Protein AF-A0A7S1ZER6-F1 (afdb_monomer_lite)

pLDDT: mean 74.87, std 19.24, range [35.16, 97.94]

Sequence (165 aa):
DGDADVVGELLDELSAGIAATSEGAATPAPGAEDSPPSKSDMRLSVLARTYEQVDAVCSLVEDLRRDAGDGEGGDGDEGRIALDEIIVDFLEVEGMKEAVKRVRSSSASASGGLKVSVAAPRVVKPGEAGIWRTLLRLEPDGLLVRGAGLLHRMAKMGGEGAEVD

Radius of gyration: 20.44 Å; chains: 1; bounding box: 41×49×64 Å

Organism: Trieres chinensis (NCBI:txid1514140)

Structure (mmCIF, N/CA/C/O backbone):
data_AF-A0A7S1ZER6-F1
#
_entry.id   AF-A0A7S1ZER6-F1
#
loop_
_atom_site.group_PDB
_atom_site.id
_atom_site.type_symbol
_atom_site.label_atom_id
_atom_site.label_alt_id
_atom_site.label_comp_id
_atom_site.label_asym_id
_atom_site.label_entity_id
_atom_site.label_seq_id
_atom_site.pdbx_PDB_ins_code
_atom_site.Cartn_x
_atom_site.Cartn_y
_atom_site.Cartn_z
_atom_site.occupancy
_atom_site.B_iso_or_equiv
_atom_site.auth_seq_id
_atom_site.auth_comp_id
_atom_site.auth_asym_id
_atom_site.auth_atom_id
_atom_site.pdbx_PDB_model_num
ATOM 1 N N . ASP A 1 1 ? -7.268 -24.160 32.396 1.00 49.38 1 ASP A N 1
ATOM 2 C CA . ASP A 1 1 ? -7.374 -25.194 31.348 1.00 49.38 1 ASP A CA 1
ATOM 3 C C . ASP A 1 1 ? -8.580 -24.993 30.429 1.00 49.38 1 ASP A C 1
ATOM 5 O O . ASP A 1 1 ? -9.408 -25.882 30.339 1.00 49.38 1 ASP A O 1
ATOM 9 N N . GLY A 1 2 ? -8.712 -23.845 29.744 1.00 53.72 2 GLY A N 1
ATOM 10 C CA . GLY A 1 2 ? -9.890 -23.584 28.890 1.00 53.72 2 GLY A CA 1
ATOM 11 C C . GLY A 1 2 ? -9.660 -22.758 27.618 1.00 53.72 2 GLY A C 1
ATOM 12 O O . GLY A 1 2 ? -10.592 -22.605 26.843 1.00 53.72 2 GLY A O 1
ATOM 13 N N . ASP A 1 3 ? -8.448 -22.251 27.368 1.00 53.72 3 ASP A N 1
ATOM 14 C CA . ASP A 1 3 ? -8.178 -21.373 26.212 1.00 53.72 3 ASP A CA 1
ATOM 15 C C . ASP A 1 3 ? -7.647 -22.113 24.969 1.00 53.72 3 ASP A C 1
ATOM 17 O O . ASP A 1 3 ? -7.548 -21.525 23.895 1.00 53.72 3 ASP A O 1
ATOM 21 N N . ALA A 1 4 ? -7.300 -23.400 25.086 1.00 53.12 4 ALA A N 1
ATOM 22 C CA . ALA A 1 4 ? -6.725 -24.170 23.979 1.00 53.12 4 ALA A CA 1
ATOM 23 C C . ALA A 1 4 ? -7.778 -24.716 22.991 1.00 53.12 4 ALA A C 1
ATOM 25 O O . ALA A 1 4 ? -7.455 -24.893 21.820 1.00 53.12 4 ALA A O 1
ATOM 26 N N . ASP A 1 5 ? -9.022 -24.934 23.435 1.00 57.41 5 ASP A N 1
ATOM 27 C CA . ASP A 1 5 ? -10.087 -25.524 22.602 1.00 57.41 5 ASP A CA 1
ATOM 28 C C . ASP A 1 5 ? -10.705 -24.521 21.617 1.00 57.41 5 ASP A C 1
ATOM 30 O O . ASP A 1 5 ? -11.006 -24.867 20.479 1.00 57.41 5 ASP A O 1
ATOM 34 N N . VAL A 1 6 ? -10.811 -23.246 22.004 1.00 58.50 6 VAL A N 1
ATOM 35 C CA . VAL A 1 6 ? -11.480 -22.218 21.184 1.00 58.50 6 VAL A CA 1
ATOM 36 C C . VAL A 1 6 ? -10.707 -21.929 19.895 1.00 58.50 6 VAL A C 1
ATOM 38 O O . VAL A 1 6 ? -11.291 -21.633 18.857 1.00 58.50 6 VAL A O 1
ATOM 41 N N . VAL A 1 7 ? -9.374 -22.016 19.945 1.00 61.66 7 VAL A N 1
ATOM 42 C CA . VAL A 1 7 ? -8.526 -21.817 18.762 1.00 61.66 7 VAL A CA 1
ATOM 43 C C . VAL A 1 7 ? -8.632 -23.011 17.812 1.00 61.66 7 VAL A C 1
ATOM 45 O O . VAL A 1 7 ? -8.614 -22.809 16.602 1.00 61.66 7 VAL A O 1
ATOM 48 N N . GLY A 1 8 ? -8.776 -24.228 18.348 1.00 68.56 8 GLY A N 1
ATOM 49 C CA . GLY A 1 8 ? -8.994 -25.441 17.559 1.00 68.56 8 GLY A CA 1
ATOM 50 C C . GLY A 1 8 ? -10.313 -25.386 16.794 1.00 68.56 8 GLY A C 1
ATOM 51 O O . GLY A 1 8 ? -10.308 -25.500 15.572 1.00 68.56 8 GLY A O 1
ATOM 52 N N . GLU A 1 9 ? -11.413 -25.076 17.486 1.00 68.06 9 GLU A N 1
ATOM 53 C CA . GLU A 1 9 ? -12.735 -24.944 16.857 1.00 68.06 9 GLU A CA 1
ATOM 54 C C . GLU A 1 9 ? -12.760 -23.847 15.781 1.00 68.06 9 GLU A C 1
ATOM 56 O O . GLU A 1 9 ? -13.304 -24.055 14.698 1.00 68.06 9 GLU A O 1
ATOM 61 N N . LEU A 1 10 ? -12.106 -22.702 16.022 1.00 60.84 10 LEU A N 1
ATOM 62 C CA . LEU A 1 10 ? -12.055 -21.608 15.046 1.00 60.84 10 LEU A CA 1
ATOM 63 C C . LEU A 1 10 ? -11.262 -21.986 13.781 1.00 60.84 10 LEU A C 1
ATOM 65 O O . LEU A 1 10 ? -11.599 -21.543 12.680 1.00 60.84 10 LEU A O 1
ATOM 69 N N . LEU A 1 11 ? -10.191 -22.773 13.932 1.00 63.41 11 LEU A N 1
ATOM 70 C CA . LEU A 1 11 ? -9.389 -23.275 12.812 1.00 63.41 11 LEU A CA 1
ATOM 71 C C . LEU A 1 11 ? -10.144 -24.347 12.018 1.00 63.41 11 LEU A C 1
ATOM 73 O O . LEU A 1 11 ? -10.075 -24.344 10.786 1.00 63.41 11 LEU A O 1
ATOM 77 N N . ASP A 1 12 ? -10.902 -25.203 12.699 1.00 71.88 12 ASP A N 1
ATOM 78 C CA . ASP A 1 12 ? -11.734 -26.226 12.068 1.00 71.88 12 ASP A CA 1
ATOM 79 C C . ASP A 1 12 ? -12.906 -25.606 11.290 1.00 71.88 12 ASP A C 1
ATOM 81 O O . ASP A 1 12 ? -13.168 -26.005 10.152 1.00 71.88 12 ASP A O 1
ATOM 85 N N . GLU A 1 13 ? -13.552 -24.562 11.823 1.00 68.81 13 GLU A N 1
ATOM 86 C CA . GLU A 1 13 ? -14.597 -23.808 11.111 1.00 68.81 13 GLU A CA 1
ATOM 87 C C . GLU A 1 13 ? -14.053 -23.084 9.865 1.00 68.81 13 GLU A C 1
ATOM 89 O O . GLU A 1 13 ? -14.693 -23.081 8.809 1.00 68.81 13 GLU A O 1
ATOM 94 N N . LEU A 1 14 ? -12.847 -22.508 9.953 1.00 60.75 14 LEU A N 1
ATOM 95 C CA . LEU A 1 14 ? -12.150 -21.897 8.813 1.00 60.75 14 LEU A CA 1
ATOM 96 C C . LEU A 1 14 ? -11.802 -22.933 7.734 1.00 60.75 14 LEU A C 1
ATOM 98 O O . LEU A 1 14 ? -11.979 -22.665 6.546 1.00 60.75 14 LEU A O 1
ATOM 102 N N . SER A 1 15 ? -11.349 -24.121 8.140 1.00 61.44 15 SER A N 1
ATOM 103 C CA . SER A 1 15 ? -11.031 -25.230 7.234 1.00 61.44 15 SER A CA 1
ATOM 104 C C . SER A 1 15 ? -12.283 -25.753 6.514 1.00 61.44 15 SER A C 1
ATOM 106 O O . SER A 1 15 ? -12.283 -25.930 5.292 1.00 61.44 15 SER A O 1
ATOM 108 N N . ALA A 1 16 ? -13.393 -25.911 7.242 1.00 64.69 16 ALA A N 1
ATOM 109 C CA . ALA A 1 16 ? -14.667 -26.364 6.689 1.00 64.69 16 ALA A CA 1
ATOM 110 C C . ALA A 1 16 ? -15.280 -25.357 5.695 1.00 64.69 16 ALA A C 1
ATOM 112 O O . ALA A 1 16 ? -15.818 -25.759 4.660 1.00 64.69 16 ALA A O 1
ATOM 113 N N . GLY A 1 17 ? -15.152 -24.051 5.962 1.00 47.09 17 GLY A N 1
ATOM 114 C CA . GLY A 1 17 ? -15.618 -22.994 5.057 1.00 47.09 17 GLY A CA 1
ATOM 115 C C . GLY A 1 17 ? -14.863 -22.949 3.723 1.00 47.09 17 GLY A C 1
ATOM 116 O O . GLY A 1 17 ? -15.455 -22.654 2.685 1.00 47.09 17 GLY A O 1
ATOM 117 N N . ILE A 1 18 ? -13.574 -23.303 3.727 1.00 52.44 18 ILE A N 1
ATOM 118 C CA . ILE A 1 18 ? -12.751 -23.387 2.512 1.00 52.44 18 ILE A CA 1
ATOM 119 C C . ILE A 1 18 ? -13.120 -24.636 1.694 1.00 52.44 18 ILE A C 1
ATOM 121 O O . ILE A 1 18 ? -13.218 -24.559 0.470 1.00 52.44 18 ILE A O 1
ATOM 125 N N . ALA A 1 19 ? -13.403 -25.768 2.347 1.00 47.41 19 ALA A N 1
ATOM 126 C CA . ALA A 1 19 ? -13.769 -27.012 1.663 1.00 47.41 19 ALA A CA 1
ATOM 127 C C . ALA A 1 19 ? -15.121 -26.924 0.921 1.00 47.41 19 ALA A C 1
ATOM 129 O O . ALA A 1 19 ? -15.263 -27.474 -0.175 1.00 47.41 19 ALA A O 1
ATOM 130 N N . ALA A 1 20 ? -16.091 -26.189 1.475 1.00 48.12 20 ALA A N 1
ATOM 131 C CA . ALA A 1 20 ? -17.455 -26.096 0.945 1.00 48.12 20 ALA A CA 1
ATOM 132 C C . ALA A 1 20 ? -17.598 -25.270 -0.352 1.00 48.12 20 ALA A C 1
ATOM 134 O O . ALA A 1 20 ? -18.667 -25.270 -0.955 1.00 48.12 20 ALA A O 1
ATOM 135 N N . THR A 1 21 ? -16.542 -24.589 -0.815 1.00 43.56 21 THR A N 1
ATOM 136 C CA . THR A 1 21 ? -16.559 -23.812 -2.073 1.00 43.56 21 THR A CA 1
ATOM 137 C C . THR A 1 21 ? -15.903 -24.535 -3.257 1.00 43.56 21 THR A C 1
ATOM 139 O O . THR A 1 21 ? -15.761 -23.956 -4.330 1.00 43.56 21 THR A O 1
ATOM 142 N N . SER A 1 22 ? -15.528 -25.812 -3.097 1.00 46.50 22 SER A N 1
ATOM 143 C CA . SER A 1 22 ? -14.721 -26.555 -4.080 1.00 46.50 22 SER A CA 1
ATOM 144 C C . SER A 1 22 ? -15.477 -27.571 -4.954 1.00 46.50 22 SER A C 1
ATOM 146 O O . SER A 1 22 ? -14.843 -28.393 -5.620 1.00 46.50 22 SER A O 1
ATOM 148 N N . GLU A 1 23 ? -16.811 -27.515 -5.039 1.00 42.84 23 GLU A N 1
ATOM 149 C CA . GLU A 1 23 ? -17.554 -28.316 -6.028 1.00 42.84 23 GLU A CA 1
ATOM 150 C C . GLU A 1 23 ? -17.407 -27.708 -7.434 1.00 42.84 23 GLU A C 1
ATOM 152 O O . GLU A 1 23 ? -18.254 -26.974 -7.934 1.00 42.84 23 GLU A O 1
ATOM 157 N N . GLY A 1 24 ? -16.266 -28.004 -8.060 1.00 45.75 24 GLY A N 1
ATOM 158 C CA . GLY A 1 24 ? -15.948 -27.613 -9.433 1.00 45.75 24 GLY A CA 1
ATOM 159 C C . GLY A 1 24 ? -14.474 -27.724 -9.835 1.00 45.75 24 GLY A C 1
ATOM 160 O O . GLY A 1 24 ? -14.141 -27.388 -10.969 1.00 45.75 24 GLY A O 1
ATOM 161 N N . ALA A 1 25 ? -13.576 -28.185 -8.957 1.00 39.25 25 ALA A N 1
ATOM 162 C CA . ALA A 1 25 ? -12.167 -28.368 -9.302 1.00 39.25 25 ALA A CA 1
ATOM 163 C C . ALA A 1 25 ? -11.905 -29.806 -9.778 1.00 39.25 25 ALA A C 1
ATOM 165 O O . ALA A 1 25 ? -11.987 -30.764 -9.011 1.00 39.25 25 ALA A O 1
ATOM 166 N N . ALA A 1 26 ? -11.594 -29.949 -11.067 1.00 42.69 26 ALA A N 1
ATOM 167 C CA . ALA A 1 26 ? -11.131 -31.196 -11.659 1.00 42.69 26 ALA A CA 1
ATOM 168 C C . ALA A 1 26 ? -9.954 -31.775 -10.856 1.00 42.69 26 ALA A C 1
ATOM 170 O O . ALA A 1 26 ? -8.984 -31.076 -10.564 1.00 42.69 26 ALA A O 1
ATOM 171 N N . THR A 1 27 ? -10.038 -33.063 -10.520 1.00 35.16 27 THR A N 1
ATOM 172 C CA . THR A 1 27 ? -8.952 -33.830 -9.904 1.00 35.16 27 THR A CA 1
ATOM 173 C C . THR A 1 27 ? -7.688 -33.713 -10.767 1.00 35.16 27 THR A C 1
ATOM 175 O O . THR A 1 27 ? -7.723 -34.153 -11.921 1.00 35.16 27 THR A O 1
ATOM 178 N N . PRO A 1 28 ? -6.569 -33.147 -10.274 1.00 38.78 28 PRO A N 1
ATOM 179 C CA . PRO A 1 28 ? -5.328 -33.179 -11.030 1.00 38.78 28 PRO A CA 1
ATOM 180 C C . PRO A 1 28 ? -4.811 -34.621 -11.061 1.00 38.78 28 PRO A C 1
ATOM 182 O O . PRO A 1 28 ? -4.787 -35.319 -10.045 1.00 38.78 28 PRO A O 1
ATOM 185 N N . ALA A 1 29 ? -4.448 -35.083 -12.255 1.00 36.78 29 ALA A N 1
ATOM 186 C CA . ALA A 1 29 ? -3.906 -36.416 -12.470 1.00 36.78 29 ALA A CA 1
ATOM 187 C C . ALA A 1 29 ? -2.629 -36.637 -11.628 1.00 36.78 29 ALA A C 1
ATOM 189 O O . ALA A 1 29 ? -1.818 -35.716 -11.494 1.00 36.78 29 ALA A O 1
ATOM 190 N N . PRO A 1 30 ? -2.409 -37.848 -11.084 1.00 42.00 30 PRO A N 1
ATOM 191 C CA . PRO A 1 30 ? -1.194 -38.162 -10.345 1.00 42.00 30 PRO A CA 1
ATOM 192 C C . PRO A 1 30 ? -0.028 -38.276 -11.335 1.00 42.00 30 PRO A C 1
ATOM 194 O O . PRO A 1 30 ? 0.101 -39.276 -12.038 1.00 42.00 30 PRO A O 1
ATOM 197 N N . GLY A 1 31 ? 0.787 -37.224 -11.425 1.00 44.03 31 GLY A N 1
ATOM 198 C CA . GLY A 1 31 ? 1.953 -37.194 -12.314 1.00 44.03 31 GLY A CA 1
ATOM 199 C C . GLY A 1 31 ? 2.540 -35.818 -12.643 1.00 44.03 31 GLY A C 1
ATOM 200 O O . GLY A 1 31 ? 3.400 -35.748 -13.512 1.00 44.03 31 GLY A O 1
ATOM 201 N N . ALA A 1 32 ? 2.111 -34.727 -11.998 1.00 44.19 32 ALA A N 1
ATOM 202 C CA . ALA A 1 32 ? 2.786 -33.439 -12.155 1.00 44.19 32 ALA A CA 1
ATOM 203 C C . ALA A 1 32 ? 4.086 -33.453 -11.339 1.00 44.19 32 ALA A C 1
ATOM 205 O O . ALA A 1 32 ? 4.072 -33.301 -10.119 1.00 44.19 32 ALA A O 1
ATOM 206 N N . GLU A 1 33 ? 5.193 -33.731 -12.022 1.00 46.78 33 GLU A N 1
ATOM 207 C CA . GLU A 1 33 ? 6.543 -33.653 -11.478 1.00 46.78 33 GLU A CA 1
ATOM 208 C C . GLU A 1 33 ? 6.793 -32.252 -10.906 1.00 46.78 33 GLU A C 1
ATOM 210 O O . GLU A 1 33 ? 6.668 -31.245 -11.606 1.00 46.78 33 GLU A O 1
ATOM 215 N N . ASP A 1 34 ? 7.138 -32.210 -9.620 1.00 50.62 34 ASP A N 1
ATOM 216 C CA . ASP A 1 34 ? 7.497 -31.015 -8.858 1.00 50.62 34 ASP A CA 1
ATOM 217 C C . ASP A 1 34 ? 8.875 -30.530 -9.342 1.00 50.62 34 ASP A C 1
ATOM 219 O O . ASP A 1 34 ? 9.923 -30.811 -8.757 1.00 50.62 34 ASP A O 1
ATOM 223 N N . SER A 1 35 ? 8.894 -29.907 -10.521 1.00 50.91 35 SER A N 1
ATOM 224 C CA . SER A 1 35 ? 10.104 -29.292 -11.06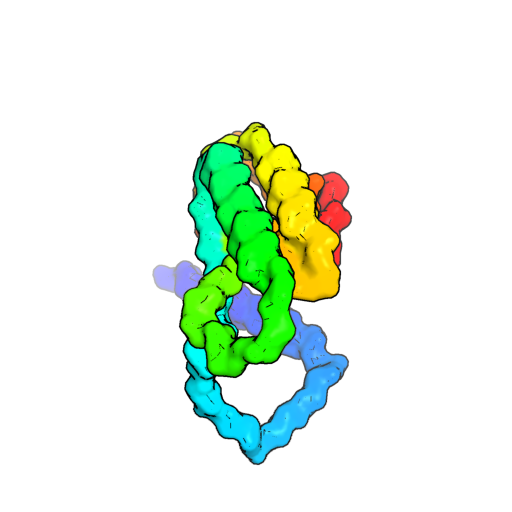1 1.00 50.91 35 SER A CA 1
ATOM 225 C C . SER A 1 35 ? 10.467 -28.090 -10.184 1.00 50.91 35 SER A C 1
ATOM 227 O O . SER A 1 35 ? 9.582 -27.293 -9.864 1.00 50.91 35 SER A O 1
ATOM 229 N N . PRO A 1 36 ? 11.742 -27.919 -9.785 1.00 54.12 36 PRO A N 1
ATOM 230 C CA . PRO A 1 36 ? 12.140 -26.759 -8.998 1.00 54.12 36 PRO A CA 1
ATOM 231 C C . PRO A 1 36 ? 11.818 -25.475 -9.778 1.00 54.12 36 PRO A C 1
ATOM 233 O O . PRO A 1 36 ? 12.012 -25.458 -10.999 1.00 54.12 36 PRO A O 1
ATOM 236 N N . PRO A 1 37 ? 11.349 -24.403 -9.107 1.00 54.62 37 PRO A N 1
ATOM 237 C CA . PRO A 1 37 ? 11.030 -23.150 -9.779 1.00 54.62 37 PRO A CA 1
ATOM 238 C C . PRO A 1 37 ? 12.256 -22.674 -10.557 1.00 54.62 37 PRO A C 1
ATOM 240 O O . PRO A 1 37 ? 13.371 -22.633 -10.021 1.00 54.62 37 PRO A O 1
ATOM 243 N N . SER A 1 38 ? 12.060 -22.355 -11.836 1.00 57.47 38 SER A N 1
ATOM 244 C CA . SER A 1 38 ? 13.139 -21.832 -12.663 1.00 57.47 38 SER A CA 1
ATOM 245 C C . SER A 1 38 ? 13.595 -20.488 -12.085 1.00 57.47 38 SER A C 1
ATOM 247 O O . SER A 1 38 ? 12.822 -19.765 -11.455 1.00 57.47 38 SER A O 1
ATOM 249 N N . LYS A 1 39 ? 14.866 -20.117 -12.269 1.00 53.97 39 LYS A N 1
ATOM 250 C CA . LYS A 1 39 ? 15.416 -18.852 -11.740 1.00 53.97 39 LYS A CA 1
ATOM 251 C C . LYS A 1 39 ? 14.653 -17.612 -12.257 1.00 53.97 39 LYS A C 1
ATOM 253 O O . LYS A 1 39 ? 14.697 -16.568 -11.614 1.00 53.97 39 LYS A O 1
ATOM 258 N N . SER A 1 40 ? 13.941 -17.760 -13.377 1.00 58.91 40 SER A N 1
ATOM 259 C CA . SER A 1 40 ? 13.046 -16.789 -14.018 1.00 58.91 40 SER A CA 1
ATOM 260 C C . SER A 1 40 ? 11.648 -16.664 -13.388 1.00 58.91 40 SER A C 1
ATOM 262 O O . SER A 1 40 ? 10.919 -15.752 -13.758 1.00 58.91 40 SER A O 1
ATOM 264 N N . ASP A 1 41 ? 11.272 -17.505 -12.415 1.00 66.88 41 ASP A N 1
ATOM 265 C CA . ASP A 1 41 ? 9.954 -17.451 -11.746 1.00 66.88 41 ASP A CA 1
ATOM 266 C C . ASP A 1 41 ? 9.950 -16.646 -10.434 1.00 66.88 41 ASP A C 1
ATOM 268 O O . ASP A 1 41 ? 8.922 -16.544 -9.754 1.00 66.88 41 ASP A O 1
ATOM 272 N N . MET A 1 42 ? 11.097 -16.089 -10.027 1.00 76.31 42 MET A N 1
ATOM 273 C CA . MET A 1 42 ? 11.172 -15.296 -8.801 1.00 76.31 42 MET A CA 1
ATOM 274 C C . MET A 1 42 ? 10.412 -13.981 -8.960 1.00 76.31 42 MET A C 1
ATOM 276 O O . MET A 1 42 ? 10.832 -13.099 -9.703 1.00 76.31 42 MET A O 1
ATOM 280 N N . ARG A 1 43 ? 9.327 -13.840 -8.193 1.00 81.69 43 ARG A N 1
ATOM 281 C CA . ARG A 1 43 ? 8.573 -12.591 -8.098 1.00 81.69 43 ARG A CA 1
ATOM 282 C C . ARG A 1 43 ? 9.203 -11.629 -7.105 1.00 81.69 43 ARG A C 1
ATOM 284 O O . ARG A 1 43 ? 9.548 -12.034 -5.991 1.00 81.69 43 ARG A O 1
ATOM 291 N N . LEU A 1 44 ? 9.298 -10.355 -7.474 1.00 88.06 44 LEU A N 1
ATOM 292 C CA . LEU A 1 44 ? 9.817 -9.300 -6.611 1.00 88.06 44 LEU A CA 1
ATOM 293 C C . LEU A 1 44 ? 8.729 -8.285 -6.248 1.00 88.06 44 LEU A C 1
ATOM 295 O O . LEU A 1 44 ? 8.268 -7.512 -7.089 1.00 88.06 44 LEU A O 1
ATOM 299 N N . SER A 1 45 ? 8.412 -8.221 -4.954 1.00 93.25 45 SER A N 1
ATOM 300 C CA . SER A 1 45 ? 7.602 -7.155 -4.355 1.00 93.25 45 SER A CA 1
ATOM 301 C C . SER A 1 45 ? 8.491 -6.189 -3.566 1.00 93.25 45 SER A C 1
ATOM 303 O O . SER A 1 45 ? 9.350 -6.615 -2.790 1.00 93.25 45 SER A O 1
ATOM 305 N N . VAL A 1 46 ? 8.267 -4.882 -3.708 1.00 96.00 46 VAL A N 1
ATOM 306 C CA . VAL A 1 46 ? 9.008 -3.836 -2.981 1.00 96.00 46 VAL A CA 1
ATOM 307 C C . VAL A 1 46 ? 8.088 -3.098 -2.019 1.00 96.00 46 VAL A C 1
ATOM 309 O O . VAL A 1 46 ? 7.014 -2.644 -2.395 1.00 96.00 46 VAL A O 1
ATOM 312 N N . LEU A 1 47 ? 8.526 -2.934 -0.770 1.00 97.25 47 LEU A N 1
ATOM 313 C CA . LEU A 1 47 ? 7.811 -2.152 0.236 1.00 97.25 47 LEU A CA 1
ATOM 314 C C . LEU A 1 47 ? 8.308 -0.702 0.244 1.00 97.25 47 LEU A C 1
ATOM 316 O O . LEU A 1 47 ? 9.496 -0.451 0.449 1.00 97.25 47 LEU A O 1
ATOM 320 N N . ALA A 1 48 ? 7.384 0.245 0.089 1.00 97.88 48 ALA A N 1
ATOM 321 C CA . ALA A 1 48 ? 7.644 1.680 0.116 1.00 97.88 48 ALA A CA 1
ATOM 322 C C . ALA A 1 48 ? 6.897 2.344 1.282 1.00 97.88 48 ALA A C 1
ATOM 324 O O . ALA A 1 48 ? 5.693 2.168 1.450 1.00 97.88 48 ALA A O 1
ATOM 325 N N . ARG A 1 49 ? 7.617 3.125 2.090 1.00 96.94 49 ARG A N 1
ATOM 326 C CA . ARG A 1 49 ? 7.101 3.826 3.280 1.00 96.94 49 ARG A CA 1
ATOM 327 C C . ARG A 1 49 ? 6.891 5.324 3.078 1.00 96.94 49 ARG A C 1
ATOM 329 O O . ARG A 1 49 ? 6.363 5.975 3.976 1.00 96.94 49 ARG A O 1
ATOM 336 N N . THR A 1 50 ? 7.300 5.866 1.932 1.00 97.00 50 THR A N 1
ATOM 337 C CA . THR A 1 50 ? 7.053 7.264 1.551 1.00 97.00 50 THR A CA 1
ATOM 338 C C . THR A 1 50 ? 6.680 7.371 0.075 1.00 97.00 50 THR A C 1
ATOM 340 O O . THR A 1 50 ? 6.937 6.450 -0.708 1.00 97.00 50 THR A O 1
ATOM 343 N N . TYR A 1 51 ? 6.083 8.498 -0.316 1.00 97.38 51 TYR A N 1
ATOM 344 C CA . TYR A 1 51 ? 5.732 8.756 -1.711 1.00 97.38 51 TYR A CA 1
ATOM 345 C C . TYR A 1 51 ? 6.972 8.832 -2.606 1.00 97.38 51 TYR A C 1
ATOM 347 O O . TYR A 1 51 ? 6.974 8.268 -3.693 1.00 97.38 51 TYR A O 1
ATOM 355 N N . GLU A 1 52 ? 8.056 9.442 -2.127 1.00 97.81 52 GLU A N 1
ATOM 356 C CA . GLU A 1 52 ? 9.319 9.549 -2.864 1.00 97.81 52 GLU A CA 1
ATOM 357 C C . GLU A 1 52 ? 9.890 8.166 -3.197 1.00 97.81 52 GLU A C 1
ATOM 359 O O . GLU A 1 52 ? 10.449 7.968 -4.271 1.00 97.81 52 GLU A O 1
ATOM 364 N N . GLN A 1 53 ? 9.715 7.184 -2.306 1.00 97.94 53 GLN A N 1
ATOM 365 C CA . GLN A 1 53 ? 10.114 5.803 -2.578 1.00 97.94 53 GLN A CA 1
ATOM 366 C C . GLN A 1 53 ? 9.243 5.162 -3.662 1.00 97.94 53 GLN A C 1
ATOM 368 O O . GLN A 1 53 ? 9.773 4.480 -4.534 1.00 97.94 53 GLN A O 1
ATOM 373 N N . VAL A 1 54 ? 7.926 5.393 -3.637 1.00 97.88 54 VAL A N 1
ATOM 374 C CA . VAL A 1 54 ? 7.014 4.910 -4.689 1.00 97.88 54 VAL A CA 1
ATOM 375 C C . VAL A 1 54 ? 7.396 5.508 -6.040 1.00 97.88 54 VAL A C 1
ATOM 377 O O . VAL A 1 54 ? 7.535 4.775 -7.016 1.00 97.88 54 VAL A O 1
ATOM 380 N N . ASP A 1 55 ? 7.610 6.821 -6.088 1.00 97.44 55 ASP A N 1
ATOM 381 C CA . ASP A 1 55 ? 7.975 7.541 -7.305 1.00 97.44 55 ASP A CA 1
ATOM 382 C C . ASP A 1 55 ? 9.328 7.085 -7.870 1.00 97.44 55 ASP A C 1
ATOM 384 O O . ASP A 1 55 ? 9.447 6.840 -9.073 1.00 97.44 55 ASP A O 1
ATOM 388 N N . ALA A 1 56 ? 10.324 6.876 -7.004 1.00 97.00 56 ALA A N 1
ATOM 389 C CA . ALA A 1 56 ? 11.632 6.362 -7.400 1.00 97.00 56 ALA A CA 1
ATOM 390 C C . ALA A 1 56 ? 11.548 4.947 -7.993 1.00 97.00 56 ALA A C 1
ATOM 392 O O . ALA A 1 56 ? 12.162 4.678 -9.025 1.00 97.00 56 ALA A O 1
ATOM 393 N N . VAL A 1 57 ? 10.767 4.046 -7.382 1.00 94.88 57 VAL A N 1
ATOM 394 C CA . VAL A 1 57 ? 10.579 2.682 -7.906 1.00 94.88 57 VAL A CA 1
ATOM 395 C C . VAL A 1 57 ? 9.823 2.709 -9.235 1.00 94.88 57 VAL A C 1
ATOM 397 O O . VAL A 1 57 ? 10.210 2.018 -10.173 1.00 94.88 57 VAL A O 1
ATOM 400 N N . CYS A 1 58 ? 8.783 3.533 -9.351 1.00 93.50 58 CYS A N 1
ATOM 401 C CA . CYS A 1 58 ? 8.036 3.695 -10.597 1.00 93.50 58 CYS A CA 1
ATOM 402 C C . CYS A 1 58 ? 8.922 4.220 -11.737 1.00 93.50 58 CYS A C 1
ATOM 404 O O . CYS A 1 58 ? 8.886 3.678 -12.840 1.00 93.50 58 CYS A O 1
ATOM 406 N N . SER A 1 59 ? 9.758 5.223 -11.456 1.00 93.06 59 SER A N 1
ATOM 407 C CA . SER A 1 59 ? 10.710 5.777 -12.426 1.00 93.06 59 SER A CA 1
ATOM 408 C C . SER A 1 59 ? 11.738 4.732 -12.868 1.00 93.06 59 SER A C 1
ATOM 410 O O . SER A 1 59 ? 11.976 4.572 -14.060 1.00 93.06 59 SER A O 1
ATOM 412 N N . LEU A 1 60 ? 12.267 3.938 -11.927 1.00 90.25 60 LEU A N 1
ATOM 413 C CA . LEU A 1 60 ? 13.169 2.827 -12.238 1.00 90.25 60 LEU A CA 1
ATOM 414 C C . LEU A 1 60 ? 12.513 1.798 -13.170 1.00 90.25 60 LEU A C 1
ATOM 416 O O . LEU A 1 60 ? 13.134 1.351 -14.128 1.00 90.25 60 LEU A O 1
ATOM 420 N N . VAL A 1 61 ? 11.261 1.414 -12.909 1.00 87.69 61 VAL A N 1
ATOM 421 C CA . VAL A 1 61 ? 10.520 0.463 -13.758 1.00 87.69 61 VAL A CA 1
ATOM 422 C C . VAL A 1 61 ? 10.298 1.022 -15.160 1.00 87.69 61 VAL A C 1
ATOM 424 O O . VAL A 1 61 ? 10.411 0.289 -16.141 1.00 87.69 61 VAL A O 1
ATOM 427 N N . GLU A 1 62 ? 9.980 2.309 -15.270 1.00 87.19 62 GLU A N 1
ATOM 428 C CA . GLU A 1 62 ? 9.829 2.992 -16.555 1.00 87.19 62 GLU A CA 1
ATOM 429 C C . GLU A 1 62 ? 11.146 3.006 -17.340 1.00 87.19 62 GLU A C 1
ATOM 431 O O . GLU A 1 62 ? 11.133 2.699 -18.531 1.00 87.19 62 GLU A O 1
ATOM 436 N N . ASP A 1 63 ? 12.272 3.283 -16.682 1.00 86.25 63 ASP A N 1
ATOM 437 C CA . ASP A 1 63 ? 13.603 3.262 -17.299 1.00 86.25 63 ASP A CA 1
ATOM 438 C C . ASP A 1 63 ? 13.998 1.850 -17.752 1.00 86.25 63 ASP A C 1
ATOM 440 O O . ASP A 1 63 ? 14.357 1.651 -18.911 1.00 86.25 63 ASP A O 1
ATOM 444 N N . LEU A 1 64 ? 13.810 0.837 -16.897 1.00 80.94 64 LEU A N 1
ATOM 445 C CA . LEU A 1 64 ? 14.071 -0.566 -17.246 1.00 80.94 64 LEU A CA 1
ATOM 446 C C . LEU A 1 64 ? 13.235 -1.041 -18.443 1.00 80.94 64 LEU A C 1
ATOM 448 O O . LEU A 1 64 ? 13.695 -1.860 -19.238 1.00 80.94 64 LEU A O 1
ATOM 452 N N . ARG A 1 65 ? 12.002 -0.537 -18.580 1.00 78.94 65 ARG A N 1
ATOM 453 C CA . ARG A 1 65 ? 11.119 -0.841 -19.715 1.00 78.94 65 ARG A CA 1
ATOM 454 C C . ARG A 1 65 ? 11.518 -0.096 -20.985 1.00 78.94 65 ARG A C 1
ATOM 456 O O . ARG A 1 65 ? 11.376 -0.669 -22.061 1.00 78.94 65 ARG A O 1
ATOM 463 N N . ARG A 1 66 ? 12.021 1.141 -20.880 1.00 79.19 66 ARG A N 1
ATOM 464 C CA . ARG A 1 66 ? 12.591 1.883 -22.020 1.00 79.19 66 ARG A CA 1
ATOM 465 C C . ARG A 1 66 ? 13.805 1.148 -22.582 1.00 79.19 66 ARG A C 1
ATOM 467 O O . ARG A 1 66 ? 13.846 0.903 -23.777 1.00 79.19 66 ARG A O 1
ATOM 474 N N . ASP A 1 67 ? 14.708 0.694 -21.716 1.00 73.25 67 ASP A N 1
ATOM 475 C CA . ASP A 1 67 ? 15.907 -0.061 -22.110 1.00 73.25 67 ASP A CA 1
ATOM 476 C C . ASP A 1 67 ? 15.593 -1.462 -22.674 1.00 73.25 67 ASP A C 1
ATOM 478 O O . ASP A 1 67 ? 16.463 -2.141 -23.229 1.00 73.25 67 ASP A O 1
ATOM 482 N N . ALA A 1 68 ? 14.364 -1.952 -22.495 1.00 70.50 68 ALA A N 1
ATOM 483 C CA . ALA A 1 68 ? 13.913 -3.234 -23.027 1.00 70.50 68 ALA A CA 1
ATOM 484 C C . ALA A 1 68 ? 13.315 -3.143 -24.443 1.00 70.50 68 ALA A C 1
ATOM 486 O O . ALA A 1 68 ? 13.210 -4.174 -25.106 1.00 70.50 68 ALA A O 1
ATOM 487 N N . GLY A 1 69 ? 12.949 -1.952 -24.925 1.00 58.19 69 GLY A N 1
ATOM 488 C CA . GLY A 1 69 ? 12.437 -1.736 -26.279 1.00 58.19 69 GLY A CA 1
ATOM 489 C C . GLY A 1 69 ? 13.525 -1.197 -27.203 1.00 58.19 69 GLY A C 1
ATOM 490 O O . GLY A 1 69 ? 13.919 -0.057 -27.015 1.00 58.19 69 GLY A O 1
ATOM 491 N N . ASP A 1 70 ? 14.007 -2.056 -28.120 1.00 46.94 70 ASP A N 1
ATOM 492 C CA . ASP A 1 70 ? 14.645 -1.785 -29.439 1.00 46.94 70 ASP A CA 1
ATOM 493 C C . ASP A 1 70 ? 15.490 -2.991 -29.940 1.00 46.94 70 ASP A C 1
ATOM 495 O O . ASP A 1 70 ? 15.930 -3.020 -31.088 1.00 46.94 70 ASP A O 1
ATOM 499 N N . GLY A 1 71 ? 15.722 -4.019 -29.112 1.00 47.69 71 GLY A N 1
ATOM 500 C CA . GLY A 1 71 ? 16.531 -5.188 -29.484 1.00 47.69 71 GLY A CA 1
ATOM 501 C C . GLY A 1 71 ? 15.736 -6.326 -30.132 1.00 47.69 71 GLY A C 1
ATOM 502 O O . GLY A 1 71 ? 15.160 -7.152 -29.428 1.00 47.69 71 GLY A O 1
ATOM 503 N N . GLU A 1 72 ? 15.757 -6.423 -31.465 1.00 48.69 72 GLU A N 1
ATOM 504 C CA . GLU A 1 72 ? 15.488 -7.686 -32.166 1.00 48.69 72 GLU A CA 1
ATOM 505 C C . GLU A 1 72 ? 16.504 -8.753 -31.715 1.00 48.69 72 GLU A C 1
ATOM 507 O O . GLU A 1 72 ? 17.708 -8.584 -31.889 1.00 48.69 72 GLU A O 1
ATOM 512 N N . GLY A 1 73 ? 16.014 -9.869 -31.169 1.00 48.88 73 GLY A N 1
ATOM 513 C CA . GLY A 1 73 ? 16.733 -11.146 -31.134 1.00 48.88 73 GLY A CA 1
ATOM 514 C C . GLY A 1 73 ? 18.035 -11.178 -30.327 1.00 48.88 73 GLY A C 1
ATOM 515 O O . GLY A 1 73 ? 19.123 -11.236 -30.894 1.00 48.88 73 GLY A O 1
ATOM 516 N N . GLY A 1 74 ? 17.929 -11.266 -29.003 1.00 44.44 74 GLY A N 1
ATOM 517 C CA . GLY A 1 74 ? 19.039 -11.677 -28.147 1.00 44.44 74 GLY A CA 1
ATOM 518 C C . GLY A 1 74 ? 18.560 -12.695 -27.124 1.00 44.44 74 GLY A C 1
ATOM 519 O O . GLY A 1 74 ? 17.752 -12.361 -26.268 1.00 44.44 74 GLY A O 1
ATOM 520 N N . ASP A 1 75 ? 19.076 -13.918 -27.214 1.00 47.31 75 ASP A N 1
ATOM 521 C CA . ASP A 1 75 ? 18.881 -15.062 -26.305 1.00 47.31 75 ASP A CA 1
ATOM 522 C C . ASP A 1 75 ? 19.544 -14.822 -24.924 1.00 47.31 75 ASP A C 1
ATOM 524 O O . ASP A 1 75 ? 20.283 -15.646 -24.400 1.00 47.31 75 ASP A O 1
ATOM 528 N N . GLY A 1 76 ? 19.374 -13.614 -24.378 1.00 47.56 76 GLY A N 1
ATOM 529 C CA . GLY A 1 76 ? 20.115 -13.072 -23.238 1.00 47.56 76 GLY A CA 1
ATOM 530 C C . GLY A 1 76 ? 19.215 -12.470 -22.161 1.00 47.56 76 GLY A C 1
ATOM 531 O O . GLY A 1 76 ? 19.595 -11.486 -21.533 1.00 47.56 76 GLY A O 1
ATOM 532 N N . ASP A 1 77 ? 18.038 -13.060 -21.940 1.00 51.72 77 ASP A N 1
ATOM 533 C CA . ASP A 1 77 ? 17.086 -12.720 -20.864 1.00 51.72 77 ASP A CA 1
ATOM 534 C C . ASP A 1 77 ? 17.579 -13.151 -19.457 1.00 51.72 77 ASP A C 1
ATOM 536 O O . ASP A 1 77 ? 16.830 -13.229 -18.486 1.00 51.72 77 ASP A O 1
ATOM 540 N N . GLU A 1 78 ? 18.871 -13.450 -19.306 1.00 47.34 78 GLU A N 1
ATOM 541 C CA . GLU A 1 78 ? 19.455 -13.851 -18.030 1.00 47.34 78 GLU A CA 1
ATOM 542 C C . GLU A 1 78 ? 19.767 -12.620 -17.165 1.00 47.34 78 GLU A C 1
ATOM 544 O O . GLU A 1 78 ? 20.854 -12.045 -17.214 1.00 47.34 78 GLU A O 1
ATOM 549 N N . GLY A 1 79 ? 18.813 -12.234 -16.314 1.00 50.84 79 GLY A N 1
ATOM 550 C CA . GLY A 1 79 ? 19.093 -11.400 -15.138 1.00 50.84 79 GLY A CA 1
ATOM 551 C C . GLY A 1 79 ? 18.354 -10.069 -15.042 1.00 50.84 79 GLY A C 1
ATOM 552 O O . GLY A 1 79 ? 18.677 -9.273 -14.156 1.00 50.84 79 GLY A O 1
ATOM 553 N N . ARG A 1 80 ? 17.350 -9.807 -15.887 1.00 59.38 80 ARG A N 1
ATOM 554 C CA . ARG A 1 80 ? 16.447 -8.673 -15.657 1.00 59.38 80 ARG A CA 1
ATOM 555 C C . ARG A 1 80 ? 15.499 -9.007 -14.507 1.00 59.38 80 ARG A C 1
ATOM 557 O O . ARG A 1 80 ? 14.671 -9.903 -14.597 1.00 59.38 80 ARG A O 1
ATOM 564 N N . ILE A 1 81 ? 15.647 -8.282 -13.402 1.00 62.09 81 ILE A N 1
ATOM 565 C CA . ILE A 1 81 ? 14.723 -8.354 -12.272 1.00 62.09 81 ILE A CA 1
ATOM 566 C C . ILE A 1 81 ? 13.375 -7.791 -12.736 1.00 62.09 81 ILE A C 1
ATOM 568 O O . ILE A 1 81 ? 13.256 -6.589 -12.981 1.00 62.09 81 ILE A O 1
ATOM 572 N N . ALA A 1 82 ? 12.364 -8.650 -12.848 1.00 76.00 82 ALA A N 1
ATOM 573 C CA . ALA A 1 82 ? 10.985 -8.224 -13.029 1.00 76.00 82 ALA A CA 1
ATOM 574 C C . ALA A 1 82 ? 10.428 -7.767 -11.673 1.00 76.00 82 ALA A C 1
ATOM 576 O O . ALA A 1 82 ? 10.430 -8.525 -10.707 1.00 76.00 82 ALA A O 1
ATOM 577 N N . LEU A 1 83 ? 9.997 -6.507 -11.584 1.00 87.25 83 LEU A N 1
ATOM 578 C CA . LEU A 1 83 ? 9.267 -6.005 -10.421 1.00 87.25 83 LEU A CA 1
ATOM 579 C C . LEU A 1 83 ? 7.770 -6.266 -10.623 1.00 87.25 83 LEU A C 1
ATOM 581 O O . LEU A 1 83 ? 7.171 -5.714 -11.548 1.00 87.25 83 LEU A O 1
ATOM 585 N N . ASP A 1 84 ? 7.169 -7.055 -9.738 1.00 89.25 84 ASP A N 1
ATOM 586 C CA . ASP A 1 84 ? 5.765 -7.465 -9.838 1.00 89.25 84 ASP A CA 1
ATOM 587 C C . ASP A 1 84 ? 4.818 -6.551 -9.062 1.00 89.25 84 ASP A C 1
ATOM 589 O O . ASP A 1 84 ? 3.675 -6.341 -9.475 1.0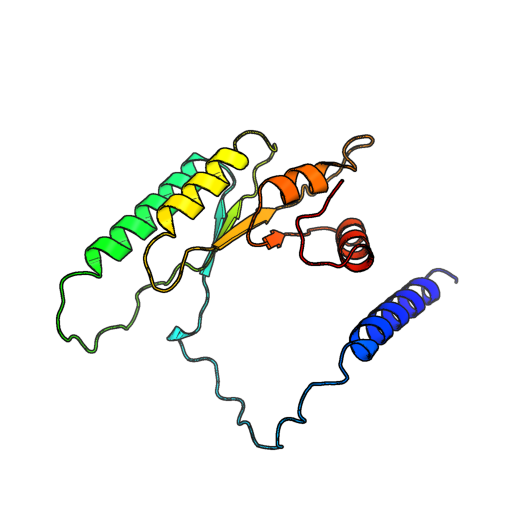0 89.25 84 ASP A O 1
ATOM 593 N N . GLU A 1 85 ? 5.265 -6.021 -7.921 1.00 94.00 85 GLU A N 1
ATOM 594 C CA . GLU A 1 85 ? 4.383 -5.351 -6.965 1.00 94.00 85 GLU A CA 1
ATOM 595 C C . GLU A 1 85 ? 5.096 -4.271 -6.141 1.00 9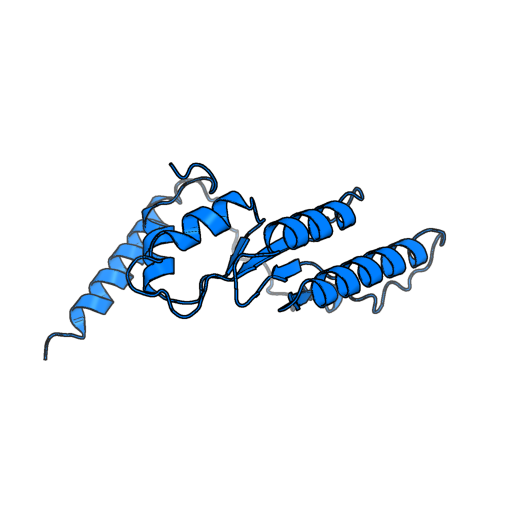4.00 85 GLU A C 1
ATOM 597 O O . GLU A 1 85 ? 6.227 -4.444 -5.683 1.00 94.00 85 GLU A O 1
ATOM 602 N N . ILE A 1 86 ? 4.384 -3.175 -5.873 1.00 97.06 86 ILE A N 1
ATOM 603 C CA . ILE A 1 86 ? 4.731 -2.210 -4.828 1.00 97.06 86 ILE A CA 1
ATOM 604 C C . ILE A 1 86 ? 3.726 -2.327 -3.679 1.00 97.06 86 ILE A C 1
ATOM 606 O O . ILE A 1 86 ? 2.520 -2.183 -3.870 1.00 97.06 86 ILE A O 1
ATOM 610 N N . ILE A 1 87 ? 4.234 -2.529 -2.465 1.00 97.75 87 ILE A N 1
ATOM 611 C CA . ILE A 1 87 ? 3.465 -2.499 -1.220 1.00 97.75 87 ILE A CA 1
ATOM 612 C C . ILE A 1 87 ? 3.635 -1.119 -0.578 1.00 97.75 87 ILE A C 1
ATOM 614 O O . ILE A 1 87 ? 4.713 -0.772 -0.094 1.00 97.75 87 ILE A O 1
ATOM 618 N N . VAL A 1 88 ? 2.561 -0.335 -0.545 1.00 97.81 88 VAL A N 1
ATOM 619 C CA . VAL A 1 88 ? 2.505 0.993 0.076 1.00 97.81 88 VAL A CA 1
ATOM 620 C C . VAL A 1 88 ? 2.239 0.841 1.578 1.00 97.81 88 VAL A C 1
ATOM 622 O O . VAL A 1 88 ? 1.135 0.492 1.991 1.00 97.81 88 VAL A O 1
ATOM 625 N N . ASP A 1 89 ? 3.253 1.102 2.403 1.00 96.06 89 ASP A N 1
ATOM 626 C CA . ASP A 1 89 ? 3.241 0.982 3.872 1.00 96.06 89 ASP A CA 1
ATOM 627 C C . ASP A 1 89 ? 3.564 2.335 4.520 1.00 96.06 89 ASP A C 1
ATOM 629 O O . ASP A 1 89 ? 4.576 2.504 5.207 1.00 96.06 89 ASP A O 1
ATOM 633 N N . PHE A 1 90 ? 2.734 3.340 4.226 1.00 94.12 90 PHE A N 1
ATOM 634 C CA . PHE A 1 90 ? 2.873 4.669 4.823 1.00 94.12 90 PHE A CA 1
ATOM 635 C C . PHE A 1 90 ? 2.371 4.652 6.266 1.00 94.12 90 PHE A C 1
ATOM 637 O O . PHE A 1 90 ? 1.486 3.878 6.629 1.00 94.12 90 PHE A O 1
ATOM 644 N N . LEU A 1 91 ? 2.934 5.537 7.092 1.00 87.94 91 LEU A N 1
ATOM 645 C CA . LEU A 1 91 ? 2.505 5.684 8.483 1.00 87.94 91 LEU A CA 1
ATOM 646 C C . LEU A 1 91 ? 1.064 6.206 8.583 1.00 87.94 91 LEU A C 1
ATOM 648 O O . LEU A 1 91 ? 0.309 5.763 9.443 1.00 87.94 91 LEU A O 1
ATOM 652 N N . GLU A 1 92 ? 0.704 7.120 7.684 1.00 85.56 92 GLU A N 1
ATOM 653 C CA . GLU A 1 92 ? -0.600 7.770 7.608 1.00 85.56 92 GLU A CA 1
ATOM 654 C C . GLU A 1 92 ? -1.247 7.482 6.248 1.00 85.56 92 GLU A C 1
ATOM 656 O O . GLU A 1 92 ? -0.562 7.208 5.262 1.00 85.56 92 GLU A O 1
ATOM 661 N N . VAL A 1 93 ? -2.577 7.568 6.176 1.00 85.88 93 VAL A N 1
ATOM 662 C CA . VAL A 1 93 ? -3.321 7.352 4.917 1.00 85.88 93 VAL A CA 1
ATOM 663 C C . VAL A 1 93 ? -3.125 8.500 3.923 1.00 85.88 93 VAL A C 1
ATOM 665 O O . VAL A 1 93 ? -3.338 8.343 2.717 1.00 85.88 93 VAL A O 1
ATOM 668 N N . GLU A 1 94 ? -2.703 9.664 4.411 1.00 88.44 94 GLU A N 1
ATOM 669 C CA . GLU A 1 94 ? -2.376 10.804 3.566 1.00 88.44 94 GLU A CA 1
ATOM 670 C C . GLU A 1 94 ? -1.292 10.431 2.540 1.00 88.44 94 GLU A C 1
ATOM 672 O O . GLU A 1 94 ? -0.309 9.759 2.843 1.00 88.44 94 GLU A O 1
ATOM 677 N N . GLY A 1 95 ? -1.508 10.813 1.280 1.00 91.75 95 GLY A N 1
ATOM 678 C CA . GLY A 1 95 ? -0.606 10.486 0.173 1.00 91.75 95 GLY A CA 1
ATOM 679 C C . GLY A 1 95 ? -0.751 9.072 -0.404 1.00 91.75 95 GLY A C 1
ATOM 680 O O . GLY A 1 95 ? -0.345 8.863 -1.546 1.00 91.75 95 GLY A O 1
ATOM 681 N N . MET A 1 96 ? -1.395 8.117 0.285 1.00 94.50 96 MET A N 1
ATOM 682 C CA . MET A 1 96 ? -1.575 6.754 -0.249 1.00 94.50 96 MET A CA 1
ATOM 683 C C . MET A 1 96 ? -2.386 6.739 -1.553 1.00 94.50 96 MET A C 1
ATOM 685 O O . MET A 1 96 ? -2.072 5.984 -2.468 1.00 94.50 96 MET A O 1
ATOM 689 N N . LYS A 1 97 ? -3.396 7.611 -1.679 1.00 95.25 97 LYS A N 1
ATOM 690 C CA . LYS A 1 97 ? -4.183 7.751 -2.917 1.00 95.25 97 LYS A CA 1
ATOM 691 C C . LYS A 1 97 ? -3.314 8.151 -4.112 1.00 95.25 97 LYS A C 1
ATOM 693 O O . LYS A 1 97 ? -3.468 7.597 -5.196 1.00 95.25 97 LYS A O 1
ATOM 698 N N . GLU A 1 98 ? -2.412 9.110 -3.918 1.00 96.94 98 GLU A N 1
ATOM 699 C CA . GLU A 1 98 ? -1.512 9.561 -4.983 1.00 96.94 98 GLU A CA 1
ATOM 700 C C . GLU A 1 98 ? -0.445 8.506 -5.286 1.00 96.94 98 GLU A C 1
ATOM 702 O O . GLU A 1 98 ? -0.140 8.274 -6.452 1.00 96.94 98 GLU A O 1
ATOM 707 N N . ALA A 1 99 ? 0.035 7.782 -4.271 1.00 97.25 99 ALA A N 1
ATOM 708 C CA . ALA A 1 99 ? 0.914 6.634 -4.467 1.00 97.25 99 ALA A CA 1
ATOM 709 C C . ALA A 1 99 ? 0.257 5.546 -5.335 1.00 97.25 99 ALA A C 1
ATOM 711 O O . ALA A 1 99 ? 0.844 5.122 -6.325 1.00 97.25 99 ALA A O 1
ATOM 712 N N . VAL A 1 100 ? -0.982 5.142 -5.031 1.00 95.94 100 VAL A N 1
ATOM 713 C CA . VAL A 1 100 ? -1.715 4.138 -5.825 1.00 95.94 100 VAL A CA 1
ATOM 714 C C . VAL A 1 100 ? -1.882 4.586 -7.277 1.00 95.94 100 VAL A C 1
ATOM 716 O O . VAL A 1 100 ? -1.579 3.828 -8.200 1.00 95.94 100 VAL A O 1
ATOM 719 N N . LYS A 1 101 ? -2.291 5.840 -7.502 1.00 95.50 101 LYS A N 1
ATOM 720 C CA . LYS A 1 101 ? -2.388 6.406 -8.856 1.00 95.50 101 LYS A CA 1
ATOM 721 C C . LYS A 1 101 ? -1.046 6.401 -9.584 1.00 95.50 101 LYS A C 1
ATOM 723 O O . LYS A 1 101 ? -1.008 6.085 -10.774 1.00 95.50 101 LYS A O 1
ATOM 728 N N . ARG A 1 102 ? 0.044 6.752 -8.893 1.00 95.81 102 ARG A N 1
ATOM 729 C CA . ARG A 1 102 ? 1.396 6.782 -9.463 1.00 95.81 102 ARG A CA 1
ATOM 730 C C . ARG A 1 102 ? 1.806 5.403 -9.972 1.00 95.81 102 ARG A C 1
ATOM 732 O O . ARG A 1 102 ? 2.232 5.310 -11.121 1.00 95.81 102 ARG A O 1
ATOM 739 N N . VAL A 1 103 ? 1.591 4.355 -9.172 1.00 94.50 103 VAL A N 1
ATOM 740 C CA . VAL A 1 103 ? 1.875 2.965 -9.571 1.00 94.50 103 VAL A CA 1
ATOM 741 C C . VAL A 1 103 ? 1.017 2.542 -10.765 1.00 94.50 103 VAL A C 1
ATOM 743 O O . VAL A 1 103 ? 1.547 2.016 -11.743 1.00 94.50 103 VAL A O 1
ATOM 746 N N . ARG A 1 104 ? -0.293 2.831 -10.740 1.00 91.69 104 ARG A N 1
ATOM 747 C CA . ARG A 1 104 ? -1.188 2.506 -11.867 1.00 91.69 104 ARG A CA 1
ATOM 748 C C . ARG A 1 104 ? -0.814 3.238 -13.160 1.00 91.69 104 ARG A C 1
ATOM 750 O O . ARG A 1 104 ? -0.978 2.696 -14.247 1.00 91.69 104 ARG A O 1
ATOM 757 N N . SER A 1 105 ? -0.273 4.449 -13.056 1.00 90.38 105 SER A N 1
ATOM 758 C CA . SER A 1 105 ? 0.181 5.217 -14.223 1.00 90.38 105 SER A CA 1
ATOM 759 C C . SER A 1 105 ? 1.419 4.583 -14.872 1.00 90.38 105 SER A C 1
ATOM 761 O O . SER A 1 105 ? 1.534 4.582 -16.094 1.00 90.38 105 SER A O 1
ATOM 763 N N . SER A 1 106 ? 2.304 3.972 -14.077 1.00 85.69 106 SER A N 1
ATOM 764 C CA . SER A 1 106 ? 3.466 3.216 -14.572 1.00 85.69 106 SER A CA 1
ATOM 765 C C . SER A 1 106 ? 3.113 1.846 -15.148 1.00 85.69 106 SER A C 1
ATOM 767 O O 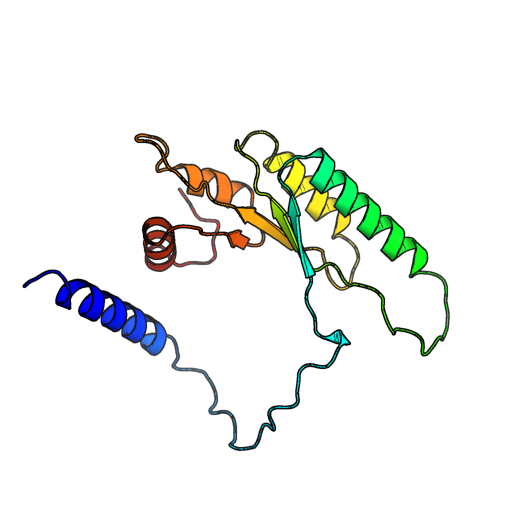. SER A 1 106 ? 3.904 1.271 -15.896 1.00 85.69 106 SER A O 1
ATOM 769 N N . SER A 1 107 ? 1.954 1.282 -14.795 1.00 73.75 107 SER A N 1
ATOM 770 C CA . SER A 1 107 ? 1.574 -0.087 -15.157 1.00 73.75 107 SER A CA 1
ATOM 771 C C . SER A 1 107 ? 0.820 -0.215 -16.486 1.00 73.75 107 SER A C 1
ATOM 773 O O . SER A 1 107 ? 0.653 -1.333 -16.961 1.00 73.75 107 SER A O 1
ATOM 775 N N . ALA A 1 108 ? 0.447 0.893 -17.133 1.00 60.62 108 ALA A N 1
ATOM 776 C CA . ALA A 1 108 ? -0.414 0.938 -18.323 1.00 60.62 108 ALA A CA 1
ATOM 777 C C . ALA A 1 108 ? 0.185 0.380 -19.645 1.00 60.62 108 ALA A C 1
ATOM 779 O O . ALA A 1 108 ? -0.389 0.603 -20.709 1.00 60.62 108 ALA A O 1
ATOM 780 N N . SER A 1 109 ? 1.310 -0.348 -19.615 1.00 54.56 109 SER A N 1
ATOM 781 C CA . SER A 1 109 ? 1.911 -0.979 -20.805 1.00 54.56 109 SER A CA 1
ATOM 782 C C . SER A 1 109 ? 1.544 -2.469 -20.909 1.00 54.56 109 SER A C 1
ATOM 784 O O . SER A 1 109 ? 1.500 -3.185 -19.912 1.00 54.56 109 SER A O 1
ATOM 786 N N . ALA A 1 110 ? 1.262 -2.926 -22.131 1.00 46.69 110 ALA A N 1
ATOM 787 C CA . ALA A 1 110 ? 0.276 -3.957 -22.482 1.00 46.69 110 ALA A CA 1
ATOM 788 C C . ALA A 1 110 ? 0.552 -5.431 -22.095 1.00 46.69 110 ALA A C 1
ATOM 790 O O . ALA A 1 110 ? -0.205 -6.303 -22.512 1.00 46.69 110 ALA A O 1
ATOM 791 N N . SER A 1 111 ? 1.574 -5.759 -21.305 1.00 48.38 111 SER A N 1
ATOM 792 C CA . SER A 1 111 ? 1.811 -7.156 -20.907 1.00 48.38 111 SER A CA 1
ATOM 793 C C . SER A 1 111 ? 2.565 -7.233 -19.582 1.00 48.38 111 SER A C 1
ATOM 795 O O . SER A 1 111 ? 3.791 -7.254 -19.561 1.00 48.38 111 SER A O 1
ATOM 797 N N . GLY A 1 112 ? 1.824 -7.252 -18.471 1.00 62.59 112 GLY A N 1
ATOM 798 C CA . GLY A 1 112 ? 2.376 -7.353 -17.113 1.00 62.59 112 GLY A CA 1
ATOM 799 C C . GLY A 1 112 ? 2.411 -6.007 -16.387 1.00 62.59 112 GLY A C 1
ATOM 800 O O . GLY A 1 112 ? 3.452 -5.360 -16.266 1.00 62.59 112 GLY A O 1
ATOM 801 N N . GLY A 1 113 ? 1.246 -5.554 -15.921 1.00 76.00 113 GLY A N 1
ATOM 802 C CA . GLY A 1 113 ? 1.137 -4.334 -15.126 1.00 76.00 113 GLY A CA 1
ATOM 803 C C . GLY A 1 113 ? 1.735 -4.516 -13.729 1.00 76.00 113 GLY A C 1
ATOM 804 O O . GLY A 1 113 ? 1.485 -5.525 -13.075 1.00 76.00 113 GLY A O 1
ATOM 805 N N . LEU A 1 114 ? 2.500 -3.521 -13.275 1.00 89.44 114 LEU A N 1
ATOM 806 C CA . LEU A 1 114 ? 2.966 -3.423 -11.894 1.00 89.44 114 LEU A CA 1
ATOM 807 C C . LEU A 1 114 ? 1.761 -3.359 -10.945 1.00 89.44 114 LEU A C 1
ATOM 809 O O . LEU A 1 114 ? 0.910 -2.478 -11.102 1.00 89.44 114 LEU A O 1
ATOM 813 N N . LYS A 1 115 ? 1.692 -4.286 -9.985 1.00 93.25 115 LYS A N 1
ATOM 814 C CA . LYS A 1 115 ? 0.627 -4.331 -8.979 1.00 93.25 115 LYS A CA 1
ATOM 815 C C . LYS A 1 115 ? 0.882 -3.342 -7.853 1.00 93.25 115 LYS A C 1
ATOM 817 O O . LYS A 1 115 ? 2.028 -3.028 -7.527 1.00 93.25 115 LYS A O 1
ATOM 822 N N . VAL A 1 116 ? -0.191 -2.903 -7.209 1.00 96.25 116 VAL A N 1
ATOM 823 C CA . VAL A 1 116 ? -0.132 -2.093 -5.996 1.00 96.25 116 VAL A CA 1
ATOM 824 C C . VAL A 1 116 ? -0.955 -2.714 -4.880 1.00 96.25 116 VAL A C 1
ATOM 826 O O . VAL A 1 116 ? -2.170 -2.855 -4.988 1.00 96.25 116 VAL A O 1
ATOM 829 N N . SER A 1 117 ? -0.292 -3.021 -3.772 1.00 96.69 117 SER A N 1
ATOM 830 C CA . SER A 1 117 ? -0.947 -3.386 -2.518 1.00 96.69 117 SER A CA 1
ATOM 831 C C . SER A 1 117 ? -0.771 -2.278 -1.494 1.00 96.69 117 SER A C 1
ATOM 833 O O . SER A 1 117 ? 0.243 -1.584 -1.480 1.00 96.69 117 SER A O 1
ATOM 835 N N . VAL A 1 118 ? -1.732 -2.123 -0.588 1.00 96.56 118 VAL A N 1
ATOM 836 C CA . VAL A 1 118 ? -1.605 -1.207 0.557 1.00 96.56 118 VAL A CA 1
ATOM 837 C C . VAL A 1 118 ? -1.504 -2.006 1.845 1.00 96.56 118 VAL A C 1
ATOM 839 O O . VAL A 1 118 ? -2.176 -3.023 2.016 1.00 96.56 118 VAL A O 1
ATOM 842 N N . ALA A 1 119 ? -0.653 -1.573 2.767 1.00 95.56 119 ALA A N 1
ATOM 843 C CA . ALA A 1 119 ? -0.530 -2.206 4.067 1.00 95.56 119 ALA A CA 1
ATOM 844 C C . ALA A 1 119 ? -1.549 -1.633 5.049 1.00 95.56 119 ALA A C 1
ATOM 846 O O . ALA A 1 119 ? -1.665 -0.421 5.228 1.00 95.56 119 ALA A O 1
ATOM 847 N N . ALA A 1 120 ? -2.269 -2.519 5.734 1.00 92.31 120 ALA A N 1
ATOM 848 C CA . ALA A 1 120 ? -3.083 -2.110 6.864 1.00 92.31 120 ALA A CA 1
ATOM 849 C C . ALA A 1 120 ? -2.186 -1.680 8.048 1.00 92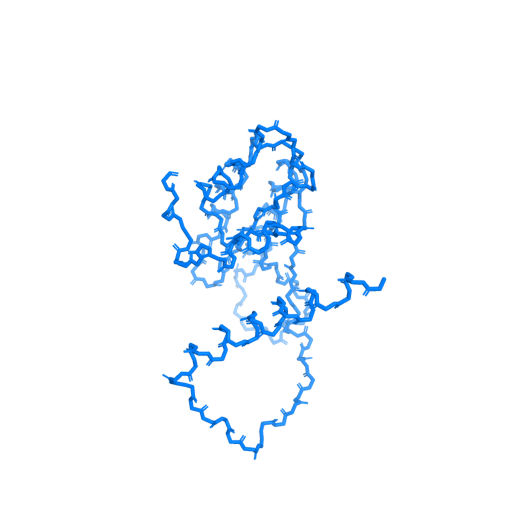.31 120 ALA A C 1
ATOM 851 O O . ALA A 1 120 ? -1.163 -2.334 8.305 1.00 92.31 120 ALA A O 1
ATOM 852 N N . PRO A 1 121 ? -2.574 -0.638 8.816 1.00 86.00 121 PRO A N 1
ATOM 853 C CA . PRO A 1 121 ? -1.873 -0.237 10.030 1.00 86.00 121 PRO A CA 1
ATOM 854 C C . PRO A 1 121 ? -1.684 -1.402 11.003 1.00 86.00 121 PRO A C 1
ATOM 856 O O . PRO A 1 121 ? -2.562 -2.248 11.176 1.00 86.00 121 PRO A O 1
ATOM 859 N N . ARG A 1 122 ? -0.535 -1.426 11.686 1.00 80.69 122 ARG A N 1
ATOM 860 C CA . ARG A 1 122 ? -0.229 -2.449 12.704 1.00 80.69 122 ARG A CA 1
ATOM 861 C C . ARG A 1 122 ? -1.029 -2.277 13.990 1.00 80.69 122 ARG A C 1
ATOM 863 O O . ARG A 1 122 ? -1.314 -3.256 14.668 1.00 80.69 122 ARG A O 1
ATOM 870 N N . VAL A 1 123 ? -1.352 -1.037 14.335 1.00 79.75 123 VAL A N 1
ATOM 871 C CA . VAL A 1 123 ? -2.111 -0.688 15.533 1.00 79.75 123 VAL A CA 1
ATOM 872 C C . VAL A 1 123 ? -3.303 0.127 15.077 1.00 79.75 123 VAL A C 1
ATOM 874 O O . VAL A 1 123 ? -3.135 1.159 14.437 1.00 79.75 123 VAL A O 1
ATOM 877 N N . VAL A 1 124 ? -4.496 -0.355 15.402 1.00 79.31 124 VAL A N 1
ATOM 878 C CA . VAL A 1 124 ? -5.747 0.360 15.163 1.00 79.31 124 VAL A CA 1
ATOM 879 C C . VAL A 1 124 ? -6.182 0.942 16.496 1.00 79.31 124 VAL A C 1
ATOM 881 O O . VAL A 1 124 ? -6.463 0.186 17.431 1.00 79.31 124 VAL A O 1
ATOM 884 N N . LYS A 1 125 ? -6.207 2.271 16.620 1.00 81.12 125 LYS A N 1
ATOM 885 C CA . LYS A 1 125 ? -6.655 2.901 17.867 1.00 81.12 125 LYS A CA 1
ATOM 886 C C . LYS A 1 125 ? -8.179 2.787 18.011 1.00 81.12 125 LYS A C 1
ATOM 888 O O . LYS A 1 125 ? -8.891 2.628 17.013 1.00 81.12 125 LYS A O 1
ATOM 893 N N . PRO A 1 126 ? -8.722 2.898 19.238 1.00 79.12 126 PRO A N 1
ATOM 894 C CA . PRO A 1 126 ? -10.161 3.043 19.430 1.00 79.12 126 PRO A CA 1
ATOM 895 C C . PRO A 1 126 ? -10.714 4.184 18.560 1.00 79.12 126 PRO A C 1
ATOM 897 O O . PRO A 1 126 ? -10.186 5.290 18.583 1.00 79.12 126 PRO A O 1
ATOM 900 N N . GLY A 1 127 ? -11.750 3.901 17.766 1.00 81.56 127 GLY A N 1
ATOM 901 C CA . GLY A 1 127 ? -12.322 4.847 16.795 1.00 81.56 127 GLY A CA 1
ATOM 902 C C . GLY A 1 127 ? -11.746 4.759 15.373 1.00 81.56 127 GLY A C 1
ATOM 903 O O . GLY A 1 127 ? -12.418 5.161 14.431 1.00 81.56 127 GLY A O 1
ATOM 904 N N . GLU A 1 128 ? -10.578 4.139 15.174 1.00 82.12 128 GLU A N 1
ATOM 905 C CA . GLU A 1 128 ? -9.953 3.950 13.850 1.00 82.12 128 GLU A CA 1
ATOM 906 C C . GLU A 1 128 ? -10.340 2.603 13.200 1.00 82.12 128 GLU A C 1
ATOM 908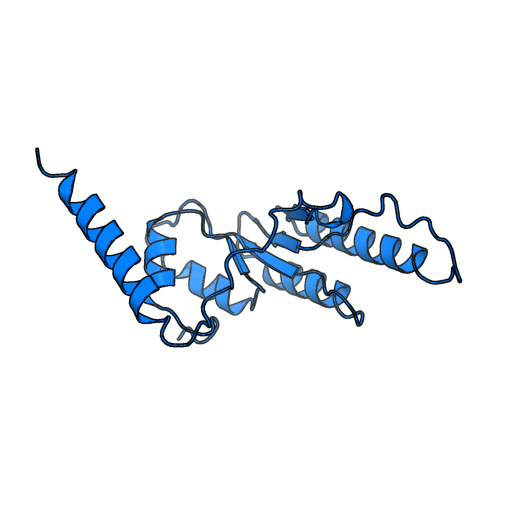 O O . GLU A 1 128 ? -9.844 2.240 12.135 1.00 82.12 128 GLU A O 1
ATOM 913 N N . ALA A 1 129 ? -11.266 1.844 13.799 1.00 77.19 129 ALA A N 1
ATOM 914 C CA . ALA A 1 129 ? -11.670 0.509 13.339 1.00 77.19 129 ALA A CA 1
ATOM 915 C C . ALA A 1 129 ? -12.257 0.468 11.916 1.00 77.19 129 ALA A C 1
ATOM 917 O O . ALA A 1 129 ? -12.436 -0.618 11.372 1.00 77.19 129 ALA A O 1
ATOM 918 N N . GLY A 1 130 ? -12.575 1.621 11.317 1.00 84.62 130 GLY A N 1
ATOM 919 C CA . GLY A 1 130 ? -13.028 1.751 9.932 1.00 84.62 130 GLY A CA 1
ATOM 920 C C . GLY A 1 130 ? -11.922 2.010 8.905 1.00 84.62 130 GLY A C 1
ATOM 921 O O . GLY A 1 130 ? -12.240 2.056 7.722 1.00 84.62 130 GLY A O 1
ATOM 922 N N . ILE A 1 131 ? -10.656 2.157 9.319 1.00 88.38 131 ILE A N 1
ATOM 923 C CA . ILE A 1 131 ? -9.545 2.571 8.442 1.00 88.38 131 ILE A CA 1
ATOM 924 C C . ILE A 1 131 ? -9.362 1.664 7.220 1.00 88.38 131 ILE A C 1
ATOM 926 O O . ILE A 1 131 ? -9.065 2.135 6.128 1.00 88.38 131 ILE A O 1
ATOM 930 N N . TRP A 1 132 ? -9.624 0.365 7.370 1.00 88.38 132 TRP A N 1
ATOM 931 C CA . TRP A 1 132 ? -9.551 -0.602 6.278 1.00 88.38 132 TRP A CA 1
ATOM 932 C C . TRP A 1 132 ? -10.557 -0.309 5.155 1.00 88.38 132 TRP A C 1
ATOM 934 O O . TRP A 1 132 ? -10.230 -0.566 4.004 1.00 88.38 132 TRP A O 1
ATOM 944 N N . ARG A 1 133 ? -11.728 0.290 5.435 1.00 89.06 133 ARG A N 1
ATOM 945 C CA . ARG A 1 133 ? -12.664 0.725 4.376 1.00 89.06 133 ARG A CA 1
ATOM 946 C C . ARG A 1 133 ? -12.044 1.820 3.524 1.00 89.06 133 ARG A C 1
ATOM 948 O O . ARG A 1 133 ? -12.165 1.797 2.307 1.00 89.06 133 ARG A O 1
ATOM 955 N N . THR A 1 134 ? -11.358 2.763 4.167 1.00 90.94 134 THR A N 1
ATOM 956 C CA . THR A 1 134 ? -10.624 3.818 3.467 1.00 90.94 134 THR A CA 1
ATOM 957 C C . THR A 1 134 ? -9.545 3.220 2.573 1.00 90.94 134 THR A C 1
ATOM 959 O O . THR A 1 134 ? -9.442 3.635 1.428 1.00 90.94 134 THR A O 1
ATOM 962 N N . LEU A 1 135 ? -8.799 2.221 3.060 1.00 92.31 135 LEU A N 1
ATOM 963 C CA . LEU A 1 135 ? -7.777 1.523 2.272 1.00 92.31 135 LEU A CA 1
ATOM 964 C C . LEU A 1 135 ? -8.370 0.768 1.075 1.00 92.31 135 LEU A C 1
ATOM 966 O O . LEU A 1 135 ? -7.823 0.859 -0.016 1.00 92.31 135 LEU A O 1
ATOM 970 N N . LEU A 1 136 ? -9.499 0.073 1.250 1.00 90.94 136 LEU A N 1
ATOM 971 C CA . LEU A 1 136 ? -10.185 -0.624 0.154 1.00 90.94 136 LEU A CA 1
ATOM 972 C C . LEU A 1 136 ? -10.713 0.347 -0.913 1.00 90.94 136 LEU A C 1
ATOM 974 O O . LEU A 1 136 ? -10.612 0.061 -2.098 1.00 90.94 136 LEU A O 1
ATOM 978 N N . ARG A 1 137 ? -11.195 1.532 -0.514 1.00 91.25 137 ARG A N 1
ATOM 979 C CA . ARG A 1 137 ? -11.628 2.603 -1.437 1.00 91.25 137 ARG A CA 1
ATOM 980 C C . ARG A 1 137 ? -10.491 3.249 -2.227 1.00 91.25 137 ARG A C 1
ATOM 982 O O . ARG A 1 137 ? -10.757 4.049 -3.119 1.00 91.25 137 ARG A O 1
ATOM 989 N N . LEU A 1 138 ? -9.233 2.951 -1.896 1.00 92.56 138 LEU A N 1
ATOM 990 C CA . LEU A 1 138 ? -8.107 3.306 -2.760 1.00 92.56 138 LEU A CA 1
ATOM 991 C C . LEU A 1 138 ? -8.022 2.390 -3.989 1.00 92.56 138 LEU A C 1
ATOM 993 O O . LEU A 1 138 ? -7.208 2.666 -4.863 1.00 92.56 138 LEU A O 1
ATOM 997 N N . GLU A 1 139 ? -8.838 1.330 -4.044 1.00 90.81 139 GLU A N 1
ATOM 998 C CA . GLU A 1 139 ? -8.860 0.316 -5.101 1.00 90.81 139 GLU A CA 1
ATOM 999 C C . GLU A 1 139 ? -7.467 -0.287 -5.369 1.00 90.81 139 GLU A C 1
ATOM 1001 O O . GLU A 1 139 ? -6.988 -0.275 -6.509 1.00 90.81 139 GLU A O 1
ATOM 1006 N N . PRO A 1 140 ? -6.757 -0.778 -4.333 1.00 93.38 140 PRO A N 1
ATOM 1007 C CA . PRO A 1 140 ? -5.506 -1.493 -4.536 1.00 93.38 140 PRO A CA 1
ATOM 1008 C C . PRO A 1 140 ? -5.769 -2.877 -5.148 1.00 93.38 140 PRO A C 1
ATOM 1010 O O . PRO A 1 140 ? -6.854 -3.436 -5.006 1.00 93.38 140 PRO A O 1
ATOM 1013 N N . ASP A 1 141 ? -4.752 -3.470 -5.769 1.00 92.75 141 ASP A N 1
ATOM 1014 C CA . ASP A 1 141 ? -4.806 -4.862 -6.234 1.00 92.75 141 ASP A CA 1
ATOM 1015 C C . ASP A 1 141 ? -4.724 -5.861 -5.060 1.00 92.75 141 ASP A C 1
ATOM 1017 O O . ASP A 1 141 ? -5.047 -7.039 -5.217 1.00 92.75 141 ASP A O 1
ATOM 1021 N N . GLY A 1 142 ? -4.302 -5.397 -3.877 1.00 93.38 142 GLY A N 1
ATOM 1022 C CA . GLY A 1 142 ? -4.242 -6.196 -2.659 1.00 93.38 142 GLY A CA 1
ATOM 1023 C C . GLY A 1 142 ? -4.190 -5.375 -1.367 1.00 93.38 142 GLY A C 1
ATOM 1024 O O . GLY A 1 142 ? -3.830 -4.196 -1.335 1.00 93.38 142 GLY A O 1
ATOM 1025 N N . LEU A 1 143 ? -4.552 -6.024 -0.260 1.00 93.56 143 LEU A N 1
ATOM 1026 C CA . LEU A 1 143 ? -4.443 -5.476 1.091 1.00 93.56 143 LEU A CA 1
ATOM 1027 C C . LEU A 1 143 ? -3.499 -6.362 1.908 1.00 93.56 143 LEU A C 1
ATOM 1029 O O . LEU A 1 143 ? -3.833 -7.503 2.228 1.00 93.56 143 LEU A O 1
ATOM 1033 N N . LEU A 1 144 ? -2.340 -5.832 2.300 1.00 94.75 144 LEU A N 1
ATOM 1034 C CA . LEU A 1 144 ? -1.445 -6.524 3.224 1.00 94.75 144 LEU A CA 1
ATOM 1035 C C . LEU A 1 144 ? -2.019 -6.431 4.642 1.00 94.75 144 LEU A C 1
ATOM 1037 O O . LEU A 1 144 ? -1.888 -5.422 5.342 1.00 94.75 144 LEU A O 1
ATOM 1041 N N . VAL A 1 145 ? -2.651 -7.519 5.070 1.00 92.06 145 VAL A N 1
ATOM 1042 C CA . VAL A 1 145 ? -3.196 -7.675 6.417 1.00 92.06 145 VAL A CA 1
ATOM 1043 C C . VAL A 1 145 ? -2.100 -8.140 7.371 1.00 92.06 145 VAL A C 1
ATOM 1045 O O . VAL A 1 145 ? -1.424 -9.134 7.128 1.00 92.06 145 VAL A O 1
ATOM 1048 N N . ARG A 1 146 ? -1.927 -7.423 8.487 1.00 89.00 146 ARG A N 1
ATOM 1049 C CA . ARG A 1 146 ? -0.825 -7.662 9.440 1.00 89.00 146 ARG A CA 1
ATOM 1050 C C . ARG A 1 146 ? -1.272 -8.228 10.791 1.00 89.00 146 ARG A C 1
ATOM 1052 O O . ARG A 1 146 ? -0.427 -8.483 11.641 1.00 89.00 146 ARG A O 1
ATOM 1059 N N . GLY A 1 147 ? -2.576 -8.408 11.007 1.00 85.94 147 GLY A N 1
ATOM 1060 C CA . GLY A 1 147 ? -3.129 -8.885 12.276 1.00 85.94 147 GLY A CA 1
ATOM 1061 C C . GLY A 1 147 ? -4.336 -9.800 12.086 1.00 85.94 147 GLY A C 1
ATOM 1062 O O . GLY A 1 147 ? -5.183 -9.551 11.226 1.00 85.94 147 GLY A O 1
ATOM 1063 N N . ALA A 1 148 ? -4.433 -10.831 12.930 1.00 87.81 148 ALA A N 1
ATOM 1064 C CA . ALA A 1 148 ? -5.452 -11.879 12.836 1.00 87.81 148 ALA A CA 1
ATOM 1065 C C . ALA A 1 148 ? -6.891 -11.342 12.917 1.00 87.81 148 ALA A C 1
ATOM 1067 O O . ALA A 1 148 ? -7.763 -11.811 12.196 1.00 87.81 148 ALA A O 1
ATOM 1068 N N . GLY A 1 149 ? -7.144 -10.312 13.733 1.00 86.38 149 GLY A N 1
ATOM 1069 C CA . GLY A 1 149 ? -8.484 -9.725 13.854 1.00 86.38 149 GLY A CA 1
ATOM 1070 C C . GLY A 1 149 ? -8.981 -9.065 12.563 1.00 86.38 149 GLY A C 1
ATOM 1071 O O . GLY A 1 149 ? -10.155 -9.190 12.215 1.00 86.38 149 GLY A O 1
ATOM 1072 N N . LEU A 1 150 ? -8.090 -8.394 11.823 1.00 87.44 150 LEU A N 1
ATOM 1073 C CA . LEU A 1 150 ? -8.439 -7.839 10.516 1.00 87.44 150 LEU A CA 1
ATOM 1074 C C . LEU A 1 150 ? -8.568 -8.951 9.471 1.00 87.44 150 LEU A C 1
ATOM 1076 O O . LEU A 1 150 ? -9.495 -8.903 8.673 1.00 87.44 150 LEU A O 1
ATOM 1080 N N . LEU A 1 151 ? -7.703 -9.970 9.517 1.00 89.56 151 LEU A N 1
ATOM 1081 C CA . LEU A 1 151 ? -7.778 -11.123 8.614 1.00 89.56 151 LEU A CA 1
ATOM 1082 C C . LEU A 1 151 ? -9.116 -11.855 8.753 1.00 89.56 151 LEU A C 1
ATOM 1084 O O . LEU A 1 151 ? -9.814 -12.040 7.763 1.00 89.56 151 LEU A O 1
ATOM 1088 N N . HIS A 1 152 ? -9.511 -12.192 9.983 1.00 88.44 152 HIS A N 1
ATOM 1089 C CA . HIS A 1 152 ? -10.794 -12.830 10.275 1.00 88.44 152 HIS A CA 1
ATOM 1090 C C . HIS A 1 152 ? -11.975 -11.981 9.785 1.00 88.44 152 HIS A C 1
ATOM 1092 O O . HIS A 1 152 ? -12.917 -12.497 9.190 1.00 88.44 152 HIS A O 1
ATOM 1098 N N . ARG A 1 153 ? -11.910 -10.655 9.974 1.00 86.62 153 ARG A N 1
ATOM 1099 C CA . ARG A 1 153 ? -12.927 -9.734 9.452 1.00 86.62 153 ARG A CA 1
ATOM 1100 C C . ARG A 1 153 ? -13.011 -9.775 7.924 1.00 86.62 153 ARG A C 1
ATOM 1102 O O . ARG A 1 153 ? -14.121 -9.835 7.408 1.00 86.62 153 ARG A O 1
ATOM 1109 N N . MET A 1 154 ? -11.878 -9.735 7.221 1.00 87.62 154 MET A N 1
ATOM 1110 C CA . MET A 1 154 ? -11.842 -9.814 5.753 1.00 87.62 154 MET A CA 1
ATOM 1111 C C . MET A 1 154 ? -12.412 -11.143 5.258 1.00 87.62 154 MET A C 1
ATOM 1113 O O . MET A 1 154 ? -13.281 -11.143 4.392 1.00 87.62 154 MET A O 1
ATOM 1117 N N . ALA A 1 155 ? -12.006 -12.255 5.877 1.00 87.31 155 ALA A N 1
ATOM 1118 C CA . ALA A 1 155 ? -12.515 -13.586 5.556 1.00 87.31 155 ALA A CA 1
ATOM 1119 C C . ALA A 1 155 ? -14.037 -13.694 5.750 1.00 87.31 155 ALA A C 1
ATOM 1121 O O . ALA A 1 155 ? -14.720 -14.290 4.925 1.00 87.31 155 ALA A O 1
ATOM 1122 N N . LYS A 1 156 ? -14.582 -13.079 6.809 1.00 86.19 156 LYS A N 1
ATOM 1123 C CA . LYS A 1 156 ? -16.025 -13.084 7.089 1.00 86.19 156 LYS A CA 1
ATOM 1124 C C . LYS A 1 156 ? -16.836 -12.192 6.148 1.00 86.19 156 LYS A C 1
ATOM 1126 O O . LYS A 1 156 ? -17.995 -12.498 5.893 1.00 86.19 156 LYS A O 1
ATOM 1131 N N . MET A 1 157 ? -16.270 -11.073 5.693 1.00 82.88 157 MET A N 1
ATOM 1132 C CA . MET A 1 157 ? -16.961 -10.189 4.748 1.00 82.88 157 MET A CA 1
ATOM 1133 C C . MET A 1 157 ? -17.052 -10.823 3.357 1.00 82.88 157 MET A C 1
ATOM 1135 O O . MET A 1 157 ? -18.108 -10.729 2.742 1.00 82.88 157 MET A O 1
ATOM 1139 N N . GLY A 1 158 ? -15.994 -11.504 2.898 1.00 74.56 158 GLY A N 1
ATOM 1140 C CA . GLY A 1 158 ? -15.960 -12.109 1.563 1.00 74.56 158 GLY A CA 1
ATOM 1141 C C . GLY A 1 158 ? -16.198 -11.097 0.428 1.00 74.56 158 GLY A C 1
ATOM 1142 O O . GLY A 1 158 ? -16.148 -9.886 0.642 1.00 74.56 158 GLY A O 1
ATOM 1143 N N . GLY A 1 159 ? -16.457 -11.606 -0.780 1.00 69.75 159 GLY A N 1
ATOM 1144 C CA . GLY A 1 159 ? -16.838 -10.808 -1.955 1.00 69.75 159 GLY A CA 1
ATOM 1145 C C . GLY A 1 159 ? -15.678 -10.320 -2.833 1.00 69.75 159 GLY A C 1
ATOM 1146 O O . GLY A 1 159 ? -14.506 -10.388 -2.457 1.00 69.75 159 GLY A O 1
ATOM 1147 N N . GLU A 1 160 ? -16.018 -9.829 -4.028 1.00 60.94 160 GLU A N 1
ATOM 1148 C CA . GLU A 1 160 ? -15.096 -9.097 -4.904 1.00 60.94 160 GLU A CA 1
ATOM 1149 C C . GLU A 1 160 ? -14.837 -7.731 -4.252 1.00 60.94 160 GLU A C 1
ATOM 1151 O O . GLU A 1 160 ? -15.679 -6.837 -4.277 1.00 60.94 160 GLU A O 1
ATOM 1156 N N . GLY A 1 161 ? -13.724 -7.614 -3.526 1.00 57.09 161 GLY A N 1
ATOM 1157 C CA . GLY A 1 161 ? -13.441 -6.460 -2.675 1.00 57.09 161 GLY A CA 1
ATOM 1158 C C . GLY A 1 161 ? -13.572 -5.119 -3.405 1.00 57.09 161 GLY A C 1
ATOM 1159 O O . GLY A 1 161 ? -12.807 -4.857 -4.321 1.00 57.09 161 GLY A O 1
ATOM 1160 N N . ALA A 1 162 ? -14.527 -4.291 -2.962 1.00 51.50 162 ALA A N 1
ATOM 1161 C CA . ALA A 1 162 ? -14.667 -2.834 -3.154 1.00 51.50 162 ALA A CA 1
ATOM 1162 C C . ALA A 1 162 ? -16.098 -2.363 -2.813 1.00 51.50 162 ALA A C 1
ATOM 1164 O O . ALA A 1 162 ? -16.307 -1.169 -2.599 1.00 51.50 162 ALA A O 1
ATOM 1165 N N . GLU A 1 163 ? -17.075 -3.271 -2.688 1.00 55.91 163 GLU A N 1
ATOM 1166 C CA . GLU A 1 163 ? -18.427 -2.946 -2.205 1.00 55.91 163 GLU A CA 1
ATOM 1167 C C . GLU A 1 163 ? -18.445 -2.802 -0.677 1.00 55.91 163 GLU A C 1
ATOM 1169 O O . GLU A 1 163 ? -18.904 -3.659 0.075 1.00 55.91 163 GLU A O 1
ATOM 1174 N N . VAL A 1 164 ? -17.850 -1.712 -0.200 1.00 58.81 164 VAL A N 1
ATOM 1175 C CA . VAL A 1 164 ? -17.824 -1.346 1.216 1.00 58.81 164 VAL A CA 1
ATOM 1176 C C . VAL A 1 164 ? -18.659 -0.085 1.414 1.00 58.81 164 VAL A C 1
ATOM 1178 O O . VAL A 1 164 ? -18.162 1.024 1.173 1.00 58.81 164 VAL A O 1
ATOM 1181 N N . ASP A 1 165 ? -19.905 -0.270 1.866 1.00 54.81 165 ASP A N 1
ATOM 1182 C CA . ASP A 1 165 ? -20.796 0.805 2.345 1.00 54.81 165 ASP A CA 1
ATOM 1183 C C . ASP A 1 165 ? -20.070 1.760 3.320 1.00 54.81 165 ASP A C 1
ATOM 1185 O O . ASP A 1 165 ? -19.344 1.298 4.242 1.00 54.81 165 ASP A O 1
#

Secondary structure (DSSP, 8-state):
--SHHHHHHHHHHHHHHHHTT-TT-PPPPTT---PPPPGGG--EEEEESSHHHHHHHHHHHHHHHHTTSS----S--SS---EEEEEE--SSSTTHHHHHHHHHHHH-SSS-PPEEEEEPPS---TT-TTHHHHHHTT--SEEE--SHHHHHHHHHH-SSTT---

Foldseek 3Di:
DPPPVVVVVVVVVVVVVVVVVPPPDDDDDPDDPPDPDDPVPDEDEEEDADLVRLLVVLVVLLVLVVVVPDDDDDPPPPDPHDHQEYEHEYPDCPCVLVSLVSQQVSQPDDPHGYFYEYEDDPDQDVVNVCVVLVRLCSVGPYYHYDDPVVVVVDVVVDDPGDPDD